Protein AF-A0A5S4ZPP2-F1 (afdb_monomer_lite)

Secondary structure (DSSP, 8-state):
------------------------------------EEEEEEE-TTS-EEEEEEEEEHHHHHHHTT-EEEEETTTTEEEEE--TT--EE-TTS-EESEEEE-TT-SEEEEE-SS-EEEEEPPTT---EEETTEEEEEHHHHHHHH-------

Structure (mmCIF, N/CA/C/O backbone):
data_AF-A0A5S4ZPP2-F1
#
_entry.id   AF-A0A5S4ZPP2-F1
#
loop_
_atom_site.group_PDB
_atom_site.id
_atom_site.type_symbol
_atom_site.label_atom_id
_atom_site.label_alt_id
_atom_site.label_comp_id
_atom_site.label_asym_id
_atom_site.label_entity_id
_atom_site.label_seq_id
_atom_site.pdbx_PDB_ins_code
_atom_site.Cartn_x
_atom_site.Cartn_y
_atom_site.Cartn_z
_atom_site.occupancy
_atom_site.B_iso_or_equiv
_atom_site.auth_seq_id
_atom_site.auth_comp_id
_atom_site.auth_asym_id
_atom_site.auth_atom_id
_atom_site.pdbx_PDB_model_num
ATOM 1 N N . MET A 1 1 ? -43.496 31.602 77.060 1.00 46.94 1 MET A N 1
ATOM 2 C CA . MET A 1 1 ? -42.814 32.297 75.939 1.00 46.94 1 MET A CA 1
ATOM 3 C C . MET A 1 1 ? -41.376 32.581 76.356 1.00 46.94 1 MET A C 1
ATOM 5 O O . MET A 1 1 ? -41.231 33.135 77.440 1.00 46.94 1 MET A O 1
ATOM 9 N N . LYS A 1 2 ? -40.383 32.177 75.532 1.00 41.72 2 LYS A N 1
ATOM 10 C CA . LYS A 1 2 ? -38.912 31.993 75.764 1.00 41.72 2 LYS A CA 1
ATOM 11 C C . LYS A 1 2 ? -38.570 30.493 75.589 1.00 41.72 2 LYS A C 1
ATOM 13 O O . LYS A 1 2 ? -39.236 29.700 76.232 1.00 41.72 2 LYS A O 1
ATOM 18 N N . LYS A 1 3 ? -37.624 30.007 74.774 1.00 40.66 3 LYS A N 1
ATOM 19 C CA . LYS A 1 3 ? -36.590 30.580 73.892 1.00 40.66 3 LYS A CA 1
ATOM 20 C C . LYS A 1 3 ? -36.325 29.615 72.716 1.00 40.66 3 LYS A C 1
ATOM 22 O O . LYS A 1 3 ? -36.451 28.407 72.854 1.00 40.66 3 LYS A O 1
ATOM 27 N N . LEU A 1 4 ? -35.927 30.228 71.608 1.00 53.31 4 LEU A N 1
ATOM 28 C CA . LEU A 1 4 ? -35.313 29.722 70.380 1.00 53.31 4 LEU A CA 1
ATOM 29 C C . LEU A 1 4 ? -34.063 28.855 70.634 1.00 53.31 4 LEU A C 1
ATOM 31 O O . LEU A 1 4 ? -33.218 29.268 71.427 1.00 53.31 4 LEU A O 1
ATOM 35 N N . THR A 1 5 ? -33.859 27.763 69.886 1.00 52.41 5 THR A N 1
ATOM 36 C CA . THR A 1 5 ? -32.514 27.383 69.400 1.00 52.41 5 THR A CA 1
ATOM 37 C C . THR A 1 5 ? -32.619 26.587 68.095 1.00 52.41 5 THR A C 1
ATOM 39 O O . THR A 1 5 ? -33.235 25.528 68.036 1.00 52.41 5 THR A O 1
ATOM 42 N N . ILE A 1 6 ? -32.034 27.162 67.048 1.00 54.94 6 ILE A N 1
ATOM 43 C CA . ILE A 1 6 ? -31.828 26.611 65.707 1.00 54.94 6 ILE A CA 1
ATOM 44 C C . ILE A 1 6 ? -30.621 25.666 65.767 1.00 54.94 6 ILE A C 1
ATOM 46 O O . ILE A 1 6 ? -29.590 26.062 66.308 1.00 54.94 6 ILE A O 1
ATOM 50 N N . LEU A 1 7 ? -30.710 24.470 65.174 1.00 43.03 7 LEU A N 1
ATOM 51 C CA . LEU A 1 7 ? -29.530 23.663 64.855 1.00 43.03 7 LEU A CA 1
ATOM 52 C C . LEU A 1 7 ? -29.500 23.378 63.351 1.00 43.03 7 LEU A C 1
ATOM 54 O O . LEU A 1 7 ? -30.289 22.605 62.816 1.00 43.03 7 LEU A O 1
ATOM 58 N N . ILE A 1 8 ? -28.582 24.072 62.687 1.00 53.50 8 ILE A N 1
ATOM 59 C CA . ILE A 1 8 ? -28.162 23.860 61.306 1.00 53.50 8 ILE A CA 1
ATOM 60 C C . ILE A 1 8 ? -27.311 22.587 61.287 1.00 53.50 8 ILE A C 1
ATOM 62 O O . ILE A 1 8 ? -26.329 22.486 62.019 1.00 53.50 8 ILE A O 1
ATOM 66 N N . SER A 1 9 ? -27.659 21.616 60.449 1.00 47.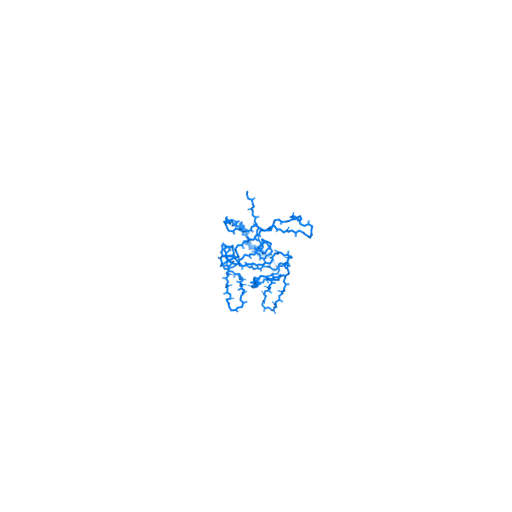03 9 SER A N 1
ATOM 67 C CA . SER A 1 9 ? -26.748 20.534 60.066 1.00 47.03 9 SER A CA 1
ATOM 68 C C . SER A 1 9 ? -26.750 20.418 58.551 1.00 47.03 9 SER A C 1
ATOM 70 O O . SER A 1 9 ? -27.561 19.726 57.943 1.00 47.03 9 SER A O 1
ATOM 72 N N . LEU A 1 10 ? -25.842 21.191 57.959 1.00 43.50 10 LEU A N 1
ATOM 73 C CA . LEU A 1 10 ? -25.446 21.133 56.563 1.00 43.50 10 LEU A CA 1
ATOM 74 C C . LEU A 1 10 ? -24.567 19.887 56.386 1.00 43.50 10 LEU A C 1
ATOM 76 O O . LEU A 1 10 ? -23.379 19.906 56.701 1.00 43.50 10 LEU A O 1
ATOM 80 N N . ILE A 1 11 ? -25.161 18.787 55.927 1.00 52.59 11 ILE A N 1
ATOM 81 C CA . ILE A 1 11 ? -24.423 17.583 55.536 1.00 52.59 11 ILE A CA 1
ATOM 82 C C . ILE A 1 11 ? -23.860 17.840 54.135 1.00 52.59 11 ILE A C 1
ATOM 84 O O . ILE A 1 11 ? -24.537 17.650 53.128 1.00 52.59 11 ILE A O 1
ATOM 88 N N . ILE A 1 12 ? -22.616 18.315 54.077 1.00 51.25 12 ILE A N 1
ATOM 89 C CA . ILE A 1 12 ? -21.815 18.322 52.850 1.00 51.25 12 ILE A CA 1
ATOM 90 C C . ILE A 1 12 ? -21.350 16.880 52.634 1.00 51.25 12 ILE A C 1
ATOM 92 O O . ILE A 1 12 ? -20.330 16.451 53.171 1.00 51.25 12 ILE A O 1
ATOM 96 N N . ALA A 1 13 ? -22.126 16.107 51.876 1.00 52.03 13 ALA A N 1
ATOM 97 C CA . ALA A 1 13 ? -21.672 14.835 51.332 1.00 52.03 13 ALA A CA 1
ATOM 98 C C . ALA A 1 13 ? -20.703 15.127 50.177 1.00 52.03 13 ALA A C 1
ATOM 100 O O . ALA A 1 13 ? -21.090 15.212 49.012 1.00 52.03 13 ALA A O 1
ATOM 101 N N . LEU A 1 14 ? -19.432 15.332 50.526 1.00 48.00 14 LEU A N 1
ATOM 102 C CA . LEU A 1 14 ? -18.325 15.402 49.582 1.00 48.00 14 LEU A CA 1
ATOM 103 C C . LEU A 1 14 ? -18.086 13.985 49.035 1.00 48.00 14 LEU A C 1
ATOM 105 O O . LEU A 1 14 ? -17.278 13.222 49.560 1.00 48.00 14 LEU A O 1
ATOM 109 N N . THR A 1 15 ? -18.855 13.595 48.020 1.00 52.44 15 THR A N 1
ATOM 110 C CA . THR A 1 15 ? -18.594 12.358 47.284 1.00 52.44 15 THR A CA 1
ATOM 111 C C . THR A 1 15 ? -17.373 12.604 46.407 1.00 52.44 15 THR A C 1
ATOM 113 O O . THR A 1 15 ? -17.422 13.314 45.405 1.00 52.44 15 THR A O 1
ATOM 116 N N . MET A 1 16 ? -16.229 12.079 46.843 1.00 51.09 16 MET A N 1
ATOM 117 C CA . MET A 1 16 ? -15.038 12.014 46.009 1.00 51.09 16 MET A CA 1
ATOM 118 C C . MET A 1 16 ? -15.359 11.090 44.839 1.00 51.09 16 MET A C 1
ATOM 120 O O . MET A 1 16 ? -15.413 9.872 44.995 1.00 51.09 16 MET A O 1
ATOM 124 N N . VAL A 1 17 ? -15.620 11.676 43.675 1.00 65.25 17 VAL A N 1
ATOM 125 C CA . VAL A 1 17 ? -15.622 10.929 42.422 1.00 65.25 17 VAL A CA 1
ATOM 126 C C . VAL A 1 17 ? -14.177 10.473 42.216 1.00 65.25 17 VAL A C 1
ATOM 128 O O . VAL A 1 17 ? -13.288 11.330 42.195 1.00 65.25 17 VAL A O 1
ATOM 131 N N . PRO A 1 18 ? -13.889 9.164 42.122 1.00 60.69 18 PRO A N 1
ATOM 132 C CA . PRO A 1 18 ? -12.567 8.730 41.717 1.00 60.69 18 PRO A CA 1
ATOM 133 C C . PRO A 1 18 ? -12.329 9.284 40.313 1.00 60.69 18 PRO A C 1
ATOM 135 O O . PRO A 1 18 ? -13.023 8.923 39.363 1.00 60.69 18 PRO A O 1
ATOM 138 N N . LEU A 1 19 ? -11.380 10.214 40.202 1.00 59.53 19 LEU A N 1
ATOM 139 C CA . LEU A 1 19 ? -10.825 10.624 38.922 1.00 59.53 19 LEU A CA 1
ATOM 140 C C . LEU A 1 19 ? -10.261 9.352 38.292 1.00 59.53 19 LEU A C 1
ATOM 142 O O . LEU A 1 19 ? -9.275 8.801 38.782 1.00 59.53 19 LEU A O 1
ATOM 146 N N . GLY A 1 20 ? -10.946 8.849 37.266 1.00 53.38 20 GLY A N 1
ATOM 147 C CA . GLY A 1 20 ? -10.458 7.753 36.450 1.00 53.38 20 GLY A CA 1
ATOM 148 C C . GLY A 1 20 ? -9.097 8.152 35.906 1.00 53.38 20 GLY A C 1
ATOM 149 O O . GLY A 1 20 ? -8.991 9.016 35.039 1.00 53.38 20 GLY A O 1
ATOM 150 N N . SER A 1 21 ? -8.048 7.565 36.471 1.00 51.59 21 SER A N 1
ATOM 151 C CA . SER A 1 21 ? -6.723 7.602 35.884 1.00 51.59 21 SER A CA 1
ATOM 152 C C . SER A 1 21 ? -6.818 6.736 34.635 1.00 51.59 21 SER A C 1
ATOM 154 O O . SER A 1 21 ? -6.818 5.510 34.720 1.00 51.59 21 SER A O 1
ATOM 156 N N . PHE A 1 22 ? -7.026 7.371 33.482 1.00 62.00 22 PHE A N 1
ATOM 157 C CA . PHE A 1 22 ? -6.835 6.702 32.206 1.00 62.00 22 PHE A CA 1
ATOM 158 C C . PHE A 1 22 ? -5.352 6.357 32.137 1.00 62.00 22 PHE A C 1
ATOM 160 O O . PHE A 1 22 ? -4.502 7.226 31.947 1.00 62.00 22 PHE A O 1
ATOM 167 N N . ALA A 1 23 ? -5.047 5.089 32.395 1.00 47.38 23 ALA A N 1
ATOM 168 C CA . ALA A 1 23 ? -3.762 4.518 32.073 1.00 47.38 23 ALA A CA 1
ATOM 169 C C . ALA A 1 23 ? -3.583 4.689 30.561 1.00 47.38 23 ALA A C 1
ATOM 171 O O . ALA A 1 23 ? -4.260 4.030 29.777 1.00 47.38 23 ALA A O 1
ATOM 172 N N . ASN A 1 24 ? -2.716 5.621 30.163 1.00 52.84 24 ASN A N 1
ATOM 173 C CA . ASN A 1 24 ? -2.095 5.577 28.848 1.00 52.84 24 ASN A CA 1
ATOM 174 C C . ASN A 1 24 ? -1.372 4.233 28.796 1.00 52.84 24 ASN A C 1
ATOM 176 O O . ASN A 1 24 ? -0.290 4.094 29.372 1.00 52.84 24 ASN A O 1
ATOM 180 N N . GLU A 1 25 ? -1.993 3.226 28.185 1.00 53.59 25 GLU A N 1
ATOM 181 C CA . GLU A 1 25 ? -1.247 2.038 27.810 1.00 53.59 25 GLU A CA 1
ATOM 182 C C . GLU A 1 25 ? -0.096 2.515 26.917 1.00 53.59 25 GLU A C 1
ATOM 184 O O . GLU A 1 25 ? -0.327 3.305 25.992 1.00 53.59 25 GLU A O 1
ATOM 189 N N . PRO A 1 26 ? 1.156 2.136 27.222 1.00 52.44 26 PRO A N 1
ATOM 190 C CA . PRO A 1 26 ? 2.259 2.457 26.338 1.00 52.44 26 PRO A CA 1
ATOM 191 C C . PRO A 1 26 ? 1.905 1.882 24.971 1.00 52.44 26 PRO A C 1
ATOM 193 O O . PRO A 1 26 ? 1.559 0.704 24.872 1.00 52.44 26 PRO A O 1
ATOM 196 N N . VAL A 1 27 ? 1.948 2.725 23.937 1.00 55.62 27 VAL A N 1
ATOM 197 C CA . VAL A 1 27 ? 1.829 2.284 22.547 1.00 55.62 27 VAL A CA 1
ATOM 198 C C . VAL A 1 27 ? 2.862 1.180 22.378 1.00 55.62 27 VAL A C 1
ATOM 200 O O . VAL A 1 27 ? 4.060 1.450 22.382 1.00 55.62 27 VAL A O 1
ATOM 203 N N . SER A 1 28 ? 2.406 -0.073 22.353 1.00 59.03 28 SER A N 1
ATOM 204 C CA . SER A 1 28 ? 3.295 -1.212 22.190 1.00 59.03 28 SER A CA 1
ATOM 205 C C . SER A 1 28 ? 3.873 -1.095 20.792 1.00 59.03 28 SER A C 1
ATOM 207 O O . SER A 1 28 ? 3.191 -1.381 19.808 1.00 59.03 28 SER A O 1
ATOM 209 N N . GLU A 1 29 ? 5.110 -0.623 20.709 1.00 67.19 29 GLU A N 1
ATOM 210 C CA . GLU A 1 29 ? 5.844 -0.541 19.461 1.00 67.19 29 GLU A CA 1
ATOM 211 C C . GLU A 1 29 ? 5.973 -1.961 18.906 1.00 67.19 29 GLU A C 1
ATOM 213 O O . GLU A 1 29 ? 6.542 -2.854 19.537 1.00 67.19 29 GLU A O 1
ATOM 218 N N . LYS A 1 30 ? 5.336 -2.203 17.760 1.00 74.12 30 LYS A N 1
ATOM 219 C CA . LYS A 1 30 ? 5.415 -3.472 17.044 1.00 74.12 30 LYS A CA 1
ATOM 220 C C . LYS A 1 30 ? 6.388 -3.276 15.894 1.00 74.12 30 LYS A C 1
ATOM 222 O O . LYS A 1 30 ? 6.117 -2.479 15.003 1.00 74.12 30 LYS A O 1
ATOM 227 N N . SER A 1 31 ? 7.491 -4.011 15.907 1.00 76.56 31 SER A N 1
ATOM 228 C CA . SER A 1 31 ? 8.447 -4.064 14.803 1.00 76.56 31 SER A CA 1
ATOM 229 C C . SER A 1 31 ? 8.396 -5.434 14.129 1.00 76.56 31 SER A C 1
ATOM 231 O O . SER A 1 31 ? 8.101 -6.451 14.762 1.00 76.56 31 SER A O 1
ATOM 233 N N . ILE A 1 32 ? 8.648 -5.457 12.820 1.00 76.00 32 ILE A N 1
ATOM 234 C CA . ILE A 1 32 ? 8.848 -6.683 12.044 1.00 76.00 32 ILE A CA 1
ATOM 235 C C . ILE A 1 32 ? 10.097 -6.513 11.183 1.00 76.00 32 ILE A C 1
ATOM 237 O O . ILE A 1 32 ? 10.358 -5.424 10.675 1.00 76.00 32 ILE A O 1
ATOM 241 N N . THR A 1 33 ? 10.854 -7.588 10.989 1.00 78.88 33 THR A N 1
ATOM 242 C CA . THR A 1 33 ? 11.948 -7.608 10.015 1.00 78.88 33 THR A CA 1
ATOM 243 C C . THR A 1 33 ? 11.379 -7.941 8.643 1.00 78.88 33 THR A C 1
ATOM 245 O O . THR A 1 33 ? 10.832 -9.027 8.447 1.00 78.88 33 THR A O 1
ATOM 248 N N . VAL A 1 34 ? 11.517 -7.024 7.687 1.00 76.19 34 VAL A N 1
ATOM 249 C CA . VAL A 1 34 ? 11.082 -7.247 6.304 1.00 76.19 34 VAL A CA 1
ATOM 250 C C . VAL A 1 34 ? 12.215 -7.916 5.529 1.00 76.19 34 VAL A C 1
ATOM 252 O O . VAL A 1 34 ? 13.269 -7.322 5.334 1.00 76.19 34 VAL A O 1
ATOM 255 N N . GLN A 1 35 ? 12.006 -9.164 5.104 1.00 71.31 35 GLN A N 1
ATOM 256 C CA . GLN A 1 35 ? 12.987 -9.932 4.317 1.00 71.31 35 GLN A CA 1
ATOM 257 C C . GLN A 1 35 ? 12.761 -9.836 2.797 1.00 71.31 35 GLN A C 1
ATOM 259 O O . GLN A 1 35 ? 13.630 -10.225 2.026 1.00 71.31 35 GLN A O 1
ATOM 264 N N . ASP A 1 36 ? 11.606 -9.317 2.372 1.00 71.31 36 ASP A N 1
ATOM 265 C CA . ASP A 1 36 ? 11.199 -9.178 0.970 1.00 71.31 36 ASP A CA 1
ATOM 266 C C . ASP A 1 36 ? 11.058 -7.690 0.605 1.00 71.31 36 ASP A C 1
ATOM 268 O O . ASP A 1 36 ? 9.969 -7.110 0.696 1.00 71.31 36 ASP A O 1
ATOM 272 N N . CYS A 1 37 ? 12.167 -7.063 0.204 1.00 81.06 37 CYS A N 1
ATOM 273 C CA . CYS A 1 37 ? 12.188 -5.713 -0.357 1.00 81.06 37 CYS A CA 1
ATOM 274 C C . CYS A 1 37 ? 12.820 -5.702 -1.753 1.00 81.06 37 CYS A C 1
ATOM 276 O O . CYS A 1 37 ? 13.695 -6.510 -2.068 1.00 81.06 37 CYS A O 1
ATOM 278 N N . ILE A 1 38 ? 12.363 -4.777 -2.593 1.00 81.56 38 ILE A N 1
ATOM 279 C CA . ILE A 1 38 ? 12.943 -4.499 -3.905 1.00 81.56 38 ILE A CA 1
ATOM 280 C C . ILE A 1 38 ? 13.434 -3.057 -3.889 1.00 81.56 38 ILE A C 1
ATOM 282 O O . ILE A 1 38 ? 12.648 -2.135 -3.664 1.00 81.56 38 ILE A O 1
ATOM 286 N N . VAL A 1 39 ? 14.728 -2.873 -4.145 1.00 80.81 39 VAL A N 1
ATOM 287 C CA . VAL A 1 39 ? 15.345 -1.553 -4.316 1.00 80.81 39 VAL A CA 1
ATOM 288 C C . VAL A 1 39 ? 15.363 -1.221 -5.804 1.00 80.81 39 VAL A C 1
ATOM 290 O O . VAL A 1 39 ? 15.915 -1.975 -6.607 1.00 80.81 39 VAL A O 1
ATOM 293 N N . LYS A 1 40 ? 14.763 -0.093 -6.181 1.00 79.44 40 LYS A N 1
ATOM 294 C CA . LYS A 1 40 ? 14.736 0.410 -7.557 1.00 79.44 40 LYS A CA 1
ATOM 295 C C . LYS A 1 40 ? 15.457 1.752 -7.618 1.00 79.44 40 LYS A C 1
ATOM 297 O O . LYS A 1 40 ? 15.129 2.661 -6.868 1.00 79.44 40 LYS A O 1
ATOM 302 N N . LEU A 1 41 ? 16.415 1.886 -8.530 1.00 77.06 41 LEU A N 1
ATOM 303 C CA . LEU A 1 41 ? 17.086 3.160 -8.796 1.00 77.06 41 LEU A CA 1
ATOM 304 C C . LEU A 1 41 ? 16.260 3.977 -9.790 1.00 77.06 41 LEU A C 1
ATOM 306 O O . LEU A 1 41 ? 15.930 3.481 -10.872 1.00 77.06 41 LEU A O 1
ATOM 310 N N . ILE A 1 42 ? 15.940 5.220 -9.433 1.00 73.69 42 ILE A N 1
ATOM 311 C CA . ILE A 1 42 ? 15.306 6.170 -10.349 1.00 73.69 42 ILE A CA 1
ATOM 312 C C . ILE A 1 42 ? 16.385 7.036 -10.993 1.00 73.69 42 ILE A C 1
ATOM 314 O O . ILE A 1 42 ? 17.172 7.695 -10.310 1.00 73.69 42 ILE A O 1
ATOM 318 N N . TYR A 1 43 ? 16.408 7.019 -12.325 1.00 67.25 43 TYR A N 1
ATOM 319 C CA . TYR A 1 43 ? 17.282 7.856 -13.137 1.00 67.25 43 TYR A CA 1
ATOM 320 C C . TYR A 1 43 ? 16.556 9.146 -13.503 1.00 67.25 43 TYR A C 1
ATOM 322 O O . TYR A 1 43 ? 15.405 9.104 -13.944 1.00 67.25 43 TYR A O 1
ATOM 330 N N . ASP A 1 44 ? 17.231 10.282 -13.349 1.00 67.38 44 ASP A N 1
ATOM 331 C CA . ASP A 1 44 ? 16.763 11.524 -13.954 1.00 67.38 44 ASP A CA 1
ATOM 332 C C . ASP A 1 44 ? 16.960 11.525 -15.480 1.00 67.38 44 ASP A C 1
ATOM 334 O O . ASP A 1 44 ? 17.572 10.632 -16.074 1.00 67.38 44 ASP A O 1
ATOM 338 N N . ASN A 1 45 ? 16.448 12.574 -16.127 1.00 68.31 45 ASN A N 1
ATOM 339 C CA . ASN A 1 45 ? 16.598 12.794 -17.567 1.00 68.31 45 ASN A CA 1
ATOM 340 C C . ASN A 1 45 ? 18.072 12.936 -18.017 1.00 68.31 45 ASN A C 1
ATOM 342 O O . ASN A 1 45 ? 18.338 12.913 -19.219 1.00 68.31 45 ASN A O 1
ATOM 346 N N . GLU A 1 46 ? 19.024 13.078 -17.087 1.00 76.94 46 GLU A N 1
ATOM 347 C CA . GLU A 1 46 ? 20.468 13.169 -17.334 1.00 76.94 46 GLU A CA 1
ATOM 348 C C . GLU A 1 46 ? 21.205 11.835 -17.076 1.00 76.94 46 GLU A C 1
ATOM 350 O O . GLU A 1 46 ? 22.431 11.780 -17.180 1.00 76.94 46 GLU A O 1
ATOM 355 N N . ASN A 1 47 ? 20.475 10.736 -16.828 1.00 67.56 47 ASN A N 1
ATOM 356 C CA . ASN A 1 47 ? 20.989 9.405 -16.470 1.00 67.56 47 ASN A CA 1
ATOM 357 C C . ASN A 1 47 ? 21.785 9.354 -15.154 1.00 67.56 47 ASN A C 1
ATOM 359 O O . ASN A 1 47 ? 22.541 8.401 -14.936 1.00 67.56 47 ASN A O 1
ATOM 363 N N . ASN A 1 48 ? 21.605 10.322 -14.256 1.00 71.19 48 ASN A N 1
ATOM 364 C CA . ASN A 1 48 ? 22.149 10.232 -12.907 1.00 71.19 48 ASN A CA 1
ATOM 365 C C . ASN A 1 48 ? 21.116 9.560 -11.983 1.00 71.19 48 ASN A C 1
ATOM 367 O O . ASN A 1 48 ? 19.946 9.953 -11.990 1.00 71.19 48 ASN A O 1
ATOM 371 N N . PRO A 1 49 ? 21.498 8.535 -11.195 1.00 68.62 49 PRO A N 1
ATOM 372 C CA . PRO A 1 49 ? 20.608 7.970 -10.190 1.00 68.62 49 PRO A CA 1
ATOM 373 C C . PRO A 1 49 ? 20.406 9.005 -9.079 1.00 68.62 49 PRO A C 1
ATOM 375 O O . PRO A 1 49 ? 21.370 9.405 -8.427 1.00 68.62 49 PRO A O 1
ATOM 378 N N . GLN A 1 50 ? 19.171 9.465 -8.892 1.00 63.19 50 GLN A N 1
ATOM 379 C CA . GLN A 1 50 ? 18.852 10.502 -7.901 1.00 63.19 50 GLN A CA 1
ATOM 380 C C . GLN A 1 50 ? 18.252 9.913 -6.622 1.00 63.19 50 GLN A C 1
ATOM 382 O O . GLN A 1 50 ? 18.394 10.512 -5.560 1.00 63.19 50 GLN A O 1
ATOM 387 N N . GLU A 1 51 ? 17.614 8.740 -6.690 1.00 73.88 51 GLU A N 1
ATOM 388 C CA . GLU A 1 51 ? 16.901 8.193 -5.534 1.00 73.88 51 GLU A CA 1
ATOM 389 C C . GLU A 1 51 ? 16.822 6.661 -5.580 1.00 73.88 51 GLU A C 1
ATOM 391 O O . GLU A 1 51 ? 16.469 6.060 -6.602 1.00 73.88 51 GLU A O 1
ATOM 396 N N . GLU A 1 52 ? 17.173 6.029 -4.458 1.00 83.50 52 GLU A N 1
ATOM 397 C CA . GLU A 1 52 ? 16.855 4.630 -4.182 1.00 83.50 52 GLU A CA 1
ATOM 398 C C . GLU A 1 52 ? 15.422 4.554 -3.656 1.00 83.50 52 GLU A C 1
ATOM 400 O O . GLU A 1 52 ? 15.103 5.061 -2.581 1.00 83.50 52 GLU A O 1
ATOM 405 N N . ALA A 1 53 ? 14.557 3.902 -4.420 1.00 87.56 53 ALA A N 1
ATOM 406 C CA . ALA A 1 53 ? 13.168 3.690 -4.073 1.00 87.56 53 ALA A CA 1
ATOM 407 C C . ALA A 1 53 ? 12.992 2.285 -3.499 1.00 87.56 53 ALA A C 1
ATOM 409 O O . ALA A 1 53 ? 13.352 1.287 -4.130 1.00 87.56 53 ALA A O 1
ATOM 410 N N . ASN A 1 54 ? 12.407 2.204 -2.307 1.00 91.81 54 ASN A N 1
ATOM 411 C CA . ASN A 1 54 ? 12.164 0.940 -1.625 1.00 91.81 54 ASN A CA 1
ATOM 412 C C . ASN A 1 54 ? 10.720 0.503 -1.835 1.00 91.81 54 ASN A C 1
ATOM 414 O O . ASN A 1 54 ? 9.787 1.232 -1.494 1.00 91.81 54 ASN A O 1
ATOM 418 N N . PHE A 1 55 ? 10.540 -0.708 -2.348 1.00 93.50 55 PHE A N 1
ATOM 419 C CA . PHE A 1 55 ? 9.237 -1.325 -2.526 1.00 93.50 55 PHE A CA 1
ATOM 420 C C . PHE A 1 55 ? 9.122 -2.575 -1.672 1.00 93.50 55 PHE A C 1
ATOM 422 O O . PHE A 1 55 ? 10.034 -3.401 -1.621 1.00 93.50 55 PHE A O 1
ATOM 429 N N . TYR A 1 56 ? 7.967 -2.743 -1.038 1.00 94.25 56 TYR A N 1
ATOM 430 C CA . TYR A 1 56 ? 7.709 -3.876 -0.162 1.00 94.25 56 TYR A CA 1
ATOM 431 C C . TYR A 1 56 ? 6.417 -4.589 -0.541 1.00 94.25 56 TYR A C 1
ATOM 433 O O . TYR A 1 56 ? 5.481 -3.979 -1.062 1.00 94.25 56 TYR A O 1
ATOM 441 N N . GLY A 1 57 ? 6.362 -5.892 -0.259 1.00 95.44 57 GLY A N 1
ATOM 442 C CA . GLY A 1 57 ? 5.179 -6.706 -0.514 1.00 95.44 57 GLY A CA 1
ATOM 443 C C . GLY A 1 57 ? 3.988 -6.248 0.331 1.00 95.44 57 GLY A C 1
ATOM 444 O O . GLY A 1 57 ? 3.994 -6.425 1.551 1.00 95.44 57 GLY A O 1
ATOM 445 N N . LEU A 1 58 ? 2.950 -5.718 -0.325 1.00 96.25 58 LEU A N 1
ATOM 446 C CA . LEU A 1 58 ? 1.776 -5.109 0.311 1.00 96.25 58 LEU A CA 1
ATOM 447 C C . LEU A 1 58 ? 1.138 -6.044 1.341 1.00 96.25 58 LEU A C 1
ATOM 449 O O . LEU A 1 58 ? 1.062 -5.714 2.520 1.00 96.25 58 LEU A O 1
ATOM 453 N N . ARG A 1 59 ? 0.727 -7.238 0.897 1.00 95.75 59 ARG A N 1
ATOM 454 C CA . ARG A 1 59 ? 0.034 -8.218 1.744 1.00 95.75 59 ARG A CA 1
ATOM 455 C C . ARG A 1 59 ? 0.852 -8.589 2.979 1.00 95.75 59 ARG A C 1
ATOM 457 O O . ARG A 1 59 ? 0.323 -8.568 4.082 1.00 95.75 59 ARG A O 1
ATOM 464 N N . HIS A 1 60 ? 2.138 -8.891 2.790 1.00 92.75 60 HIS A N 1
ATOM 465 C CA . HIS A 1 60 ? 3.005 -9.348 3.874 1.00 92.75 60 HIS A CA 1
ATOM 466 C C . HIS A 1 60 ? 3.110 -8.314 4.999 1.00 92.75 60 HIS A C 1
ATOM 468 O O . HIS A 1 60 ? 2.956 -8.669 6.168 1.00 92.75 60 HIS A O 1
ATOM 474 N N . ILE A 1 61 ? 3.329 -7.040 4.655 1.00 93.38 61 ILE A N 1
ATOM 475 C CA . ILE A 1 61 ? 3.403 -5.970 5.653 1.00 93.38 61 ILE A CA 1
ATOM 476 C C . ILE A 1 61 ? 2.027 -5.724 6.273 1.00 93.38 61 ILE A C 1
ATOM 478 O O . ILE A 1 61 ? 1.901 -5.786 7.494 1.00 93.38 61 ILE A O 1
ATOM 482 N N . CYS A 1 62 ? 0.988 -5.497 5.466 1.00 94.50 62 CYS A N 1
ATOM 483 C CA . CYS A 1 62 ? -0.347 -5.166 5.966 1.00 94.50 62 CYS A CA 1
ATOM 484 C C . CYS A 1 62 ? -0.879 -6.222 6.951 1.00 94.50 62 CYS A C 1
ATOM 486 O O . CYS A 1 62 ? -1.221 -5.883 8.086 1.00 94.50 62 CYS A O 1
ATOM 488 N N . GLU A 1 63 ? -0.850 -7.503 6.577 1.00 94.00 63 GLU A N 1
ATOM 489 C CA . GLU A 1 63 ? -1.335 -8.594 7.435 1.00 94.00 63 GLU A CA 1
ATOM 490 C C . GLU A 1 63 ? -0.484 -8.749 8.703 1.00 94.00 63 GLU A C 1
ATOM 492 O O . GLU A 1 63 ? -1.017 -8.978 9.791 1.00 94.00 63 GLU A O 1
ATOM 497 N N . SER A 1 64 ? 0.834 -8.525 8.618 1.00 92.00 64 SER A N 1
ATOM 498 C CA . SER A 1 64 ? 1.711 -8.554 9.797 1.00 92.00 64 SER A CA 1
ATOM 499 C C . SER A 1 64 ? 1.352 -7.478 10.822 1.00 92.00 64 SER A C 1
ATOM 501 O O . SER A 1 64 ? 1.551 -7.689 12.020 1.00 92.00 64 SER A O 1
ATOM 503 N N . PHE A 1 65 ? 0.786 -6.348 10.390 1.00 91.81 65 PHE A N 1
ATOM 504 C CA . PHE A 1 65 ? 0.316 -5.264 11.261 1.00 91.81 65 PHE A CA 1
ATOM 505 C C . PHE A 1 65 ? -1.183 -5.327 11.590 1.00 91.81 65 PHE A C 1
ATOM 507 O O . PHE A 1 65 ? -1.664 -4.503 12.372 1.00 91.81 65 PHE A O 1
ATOM 514 N N . GLY A 1 66 ? -1.881 -6.357 11.109 1.00 93.12 66 GLY A N 1
ATOM 515 C CA . GLY A 1 66 ? -3.276 -6.645 11.433 1.00 93.12 66 GLY A CA 1
ATOM 516 C C . GLY A 1 66 ? -4.299 -6.030 10.483 1.00 93.12 66 GLY A C 1
ATOM 517 O O . GLY A 1 66 ? -5.475 -6.061 10.822 1.00 93.12 66 GLY A O 1
ATOM 518 N N . TYR A 1 67 ? -3.870 -5.491 9.340 1.00 95.56 67 TYR A N 1
ATOM 519 C CA . TYR A 1 67 ? -4.753 -5.054 8.257 1.00 95.56 67 TYR A CA 1
ATOM 520 C C . TYR A 1 67 ? -5.138 -6.237 7.367 1.00 95.56 67 TYR A C 1
ATOM 522 O O . TYR A 1 67 ? -4.354 -7.173 7.212 1.00 95.56 67 TYR A O 1
ATOM 530 N N . ASP A 1 68 ? -6.304 -6.160 6.734 1.00 96.62 68 ASP A N 1
ATOM 531 C CA . ASP A 1 68 ? -6.772 -7.194 5.815 1.00 96.62 68 ASP A CA 1
ATOM 532 C C . ASP A 1 68 ? -6.488 -6.780 4.371 1.00 96.62 68 ASP A C 1
ATOM 534 O O . ASP A 1 68 ? -6.644 -5.613 4.008 1.00 96.62 68 ASP A O 1
ATOM 538 N N . VAL A 1 69 ? -6.048 -7.734 3.545 1.00 97.38 69 VAL A N 1
ATOM 539 C CA . VAL A 1 69 ? -5.766 -7.500 2.124 1.00 97.38 69 VAL A CA 1
ATOM 540 C C . VAL A 1 69 ? -6.539 -8.492 1.271 1.00 97.38 69 VAL A C 1
ATOM 542 O O . VAL A 1 69 ? -6.344 -9.707 1.356 1.00 97.38 69 VAL A O 1
ATOM 545 N N . GLU A 1 70 ? -7.359 -7.985 0.364 1.00 97.75 70 GLU A N 1
ATOM 546 C CA . GLU A 1 70 ? -8.091 -8.776 -0.620 1.00 97.75 70 GLU A CA 1
ATOM 547 C C . GLU A 1 70 ? -7.601 -8.458 -2.031 1.00 97.75 70 GLU A C 1
ATOM 549 O O . GLU A 1 70 ? -7.179 -7.344 -2.326 1.00 97.75 70 GLU A O 1
ATOM 554 N N . TRP A 1 71 ? -7.601 -9.463 -2.905 1.00 97.75 71 TRP A N 1
ATOM 555 C CA . TRP A 1 71 ? -7.214 -9.302 -4.305 1.00 97.75 71 TRP A CA 1
ATOM 556 C C . TRP A 1 71 ? -8.410 -9.590 -5.205 1.00 97.75 71 TRP A C 1
ATOM 558 O O . TRP A 1 71 ? -8.917 -10.714 -5.213 1.00 97.75 71 TRP A O 1
ATOM 568 N N . ASP A 1 72 ? -8.823 -8.605 -6.000 1.00 96.75 72 ASP A N 1
ATOM 569 C CA . ASP A 1 72 ? -9.820 -8.796 -7.048 1.00 96.75 72 ASP A CA 1
ATOM 570 C C . ASP A 1 72 ? -9.110 -9.152 -8.359 1.00 96.75 72 ASP A C 1
ATOM 572 O O . ASP A 1 72 ? -8.569 -8.302 -9.069 1.00 96.75 72 ASP A O 1
ATOM 576 N N . SER A 1 73 ? -9.124 -10.442 -8.693 1.00 93.38 73 SER A N 1
ATOM 577 C CA . SER A 1 73 ? -8.537 -10.944 -9.942 1.00 93.38 73 SER A CA 1
ATOM 578 C C . SER A 1 73 ? -9.277 -10.503 -11.211 1.00 93.38 73 SER A C 1
ATOM 580 O O . SER A 1 73 ? -8.668 -10.471 -12.277 1.00 93.38 73 SER A O 1
ATOM 582 N N . GLY A 1 74 ? -10.566 -10.160 -11.122 1.00 94.25 74 GLY A N 1
ATOM 583 C CA . GLY A 1 74 ? -11.362 -9.715 -12.265 1.00 94.25 74 GLY A CA 1
ATOM 584 C C . GLY A 1 74 ? -11.105 -8.254 -12.625 1.00 94.25 74 GLY A C 1
ATOM 585 O O . GLY A 1 74 ? -11.155 -7.891 -13.797 1.00 94.25 74 GLY A O 1
ATOM 586 N N . GLN A 1 75 ? -10.807 -7.426 -11.625 1.00 93.88 75 GLN A N 1
ATOM 587 C CA . GLN A 1 75 ? -10.540 -5.995 -11.783 1.00 93.88 75 GLN A CA 1
ATOM 588 C C . GLN A 1 75 ? -9.056 -5.616 -11.635 1.00 93.88 75 GLN A C 1
ATOM 590 O O . GLN A 1 75 ? -8.697 -4.456 -11.858 1.00 93.88 75 GLN A O 1
ATOM 595 N N . ASN A 1 76 ? -8.202 -6.586 -11.297 1.00 95.50 76 ASN A N 1
ATOM 596 C CA . ASN A 1 76 ? -6.750 -6.462 -11.160 1.00 95.50 76 ASN A CA 1
ATOM 597 C C . ASN A 1 76 ? -6.321 -5.372 -10.159 1.00 95.50 76 ASN A C 1
ATOM 599 O O . ASN A 1 76 ? -5.521 -4.493 -10.485 1.00 95.50 76 ASN A O 1
ATOM 603 N N . TYR A 1 77 ? -6.870 -5.418 -8.944 1.00 97.56 77 TYR A N 1
ATOM 604 C CA . TYR A 1 77 ? -6.482 -4.529 -7.847 1.00 97.56 77 TYR A CA 1
ATOM 605 C C . TYR A 1 77 ? -6.450 -5.253 -6.501 1.00 97.56 77 TYR A C 1
ATOM 607 O O . TYR A 1 77 ? -7.101 -6.281 -6.307 1.00 97.56 77 TYR A O 1
ATOM 615 N N . ALA A 1 78 ? -5.719 -4.670 -5.552 1.00 98.19 78 ALA A N 1
ATOM 616 C CA . ALA A 1 78 ? -5.798 -5.022 -4.142 1.00 98.19 78 ALA A CA 1
ATOM 617 C C . ALA A 1 78 ? -6.700 -4.033 -3.396 1.00 98.19 78 ALA A C 1
ATOM 619 O O . ALA A 1 78 ? -6.618 -2.831 -3.650 1.00 98.19 78 ALA A O 1
ATOM 620 N N . ILE A 1 79 ? -7.510 -4.533 -2.465 1.00 97.88 79 ILE A N 1
ATOM 621 C CA . ILE A 1 79 ? -8.200 -3.729 -1.453 1.00 97.88 79 ILE A CA 1
ATOM 622 C C . ILE A 1 79 ? -7.512 -3.980 -0.120 1.00 97.88 79 ILE A C 1
ATOM 624 O O . ILE A 1 79 ? -7.266 -5.132 0.238 1.00 97.88 79 ILE A O 1
ATOM 628 N N . VAL A 1 80 ? -7.213 -2.914 0.611 1.00 97.81 80 VAL A N 1
ATOM 629 C CA . VAL A 1 80 ? -6.724 -2.988 1.986 1.00 97.81 80 VAL A CA 1
ATOM 630 C C . VAL A 1 80 ? -7.742 -2.343 2.908 1.00 97.81 80 VAL A C 1
ATOM 632 O O . VAL A 1 80 ? -8.128 -1.204 2.662 1.00 97.81 80 VAL A O 1
ATOM 635 N N . THR A 1 81 ? -8.150 -3.043 3.963 1.00 96.62 81 THR A N 1
ATOM 636 C CA . THR A 1 81 ? -9.113 -2.553 4.960 1.00 96.62 81 THR A CA 1
ATOM 637 C C . THR A 1 81 ? -8.536 -2.610 6.372 1.00 96.62 81 THR A C 1
ATOM 639 O O . THR A 1 81 ? -7.592 -3.353 6.666 1.00 96.62 81 THR A O 1
ATOM 642 N N . GLY A 1 82 ? -9.120 -1.817 7.271 1.00 89.56 82 GLY A N 1
ATOM 643 C CA . GLY A 1 82 ? -8.836 -1.890 8.700 1.00 89.56 82 GLY A CA 1
ATOM 644 C C . GLY A 1 82 ? -9.259 -3.238 9.290 1.00 89.56 82 GLY A C 1
ATOM 645 O O . GLY A 1 82 ? -10.448 -3.495 9.457 1.00 89.56 82 GLY A O 1
ATOM 646 N N . GLY A 1 83 ? -8.291 -4.097 9.612 1.00 83.12 83 GLY A N 1
ATOM 647 C C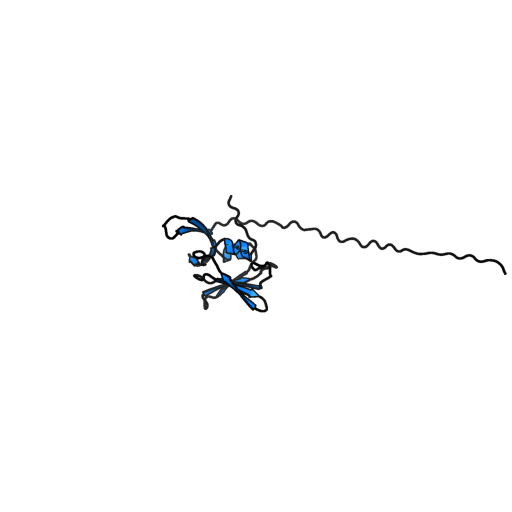A . GLY A 1 83 ? -8.511 -5.364 10.314 1.00 83.12 83 GLY A CA 1
ATOM 648 C C . GLY A 1 83 ? -8.222 -5.232 11.811 1.00 83.12 83 GLY A C 1
ATOM 649 O O . GLY A 1 83 ? -7.472 -4.354 12.236 1.00 83.12 83 GLY A O 1
ATOM 650 N N . ASN A 1 84 ? -8.815 -6.085 12.652 1.00 81.50 84 ASN A N 1
ATOM 651 C CA . ASN A 1 84 ? -8.511 -6.174 14.095 1.00 81.50 84 ASN A CA 1
ATOM 652 C C . ASN A 1 84 ? -8.512 -4.826 14.862 1.00 81.50 84 ASN A C 1
ATOM 654 O O . ASN A 1 84 ? -7.686 -4.607 15.750 1.00 81.50 84 ASN A O 1
ATOM 658 N N . GLY A 1 85 ? -9.422 -3.908 14.515 1.00 80.88 85 GLY A N 1
ATOM 659 C CA . GLY A 1 85 ? -9.513 -2.583 15.143 1.00 80.88 85 GLY A CA 1
ATOM 660 C C . GLY A 1 85 ? -8.450 -1.578 14.683 1.00 80.88 85 GLY A C 1
ATOM 661 O O . GLY A 1 85 ? -8.250 -0.562 15.347 1.00 80.88 85 GLY A O 1
ATOM 662 N N . LYS A 1 86 ? -7.748 -1.853 13.578 1.00 88.00 86 LYS A N 1
ATOM 663 C CA . LYS A 1 86 ? -6.892 -0.881 12.896 1.00 88.00 86 LYS A CA 1
ATOM 664 C C . LYS A 1 86 ? -7.727 0.065 12.047 1.00 88.00 86 LYS A C 1
ATOM 666 O O . LYS A 1 86 ? -8.714 -0.341 11.443 1.00 88.00 86 LYS A O 1
ATOM 671 N N . THR A 1 87 ? -7.273 1.307 11.975 1.00 88.19 87 THR A N 1
ATOM 672 C CA . THR A 1 87 ? -7.880 2.353 11.157 1.00 88.19 87 THR A CA 1
ATOM 673 C C . THR A 1 87 ? -6.870 2.787 10.111 1.00 88.19 87 THR A C 1
ATOM 675 O O . THR A 1 87 ? -5.683 2.900 10.416 1.00 88.19 87 THR A O 1
ATOM 678 N N . LEU A 1 88 ? -7.339 3.008 8.890 1.00 92.06 88 LEU A N 1
ATOM 679 C CA . LEU A 1 88 ? -6.552 3.607 7.820 1.00 92.06 88 LEU A CA 1
ATOM 680 C C . LEU A 1 88 ? -6.789 5.115 7.846 1.00 92.06 88 LEU A C 1
ATOM 682 O O . LEU A 1 88 ? -7.903 5.554 8.138 1.00 92.06 88 LEU A O 1
ATOM 686 N N . THR A 1 89 ? -5.763 5.903 7.541 1.00 91.25 89 THR A N 1
ATOM 687 C CA . THR A 1 89 ? -5.877 7.368 7.507 1.00 91.25 89 THR A CA 1
ATOM 688 C C . THR A 1 89 ? -5.446 7.925 6.163 1.00 91.25 89 THR A C 1
ATOM 690 O O . THR A 1 89 ? -4.471 7.445 5.593 1.00 91.25 89 THR A O 1
ATOM 693 N N . ASP A 1 90 ? -6.136 8.946 5.659 1.00 89.69 90 ASP A N 1
ATOM 694 C CA . ASP A 1 90 ? -5.676 9.714 4.502 1.00 89.69 90 ASP A CA 1
ATOM 695 C C . ASP A 1 90 ? -4.550 10.705 4.870 1.00 89.69 90 ASP A C 1
ATOM 697 O O . ASP A 1 90 ? -4.107 10.789 6.018 1.00 89.69 90 ASP A O 1
ATOM 701 N N . THR A 1 91 ? -4.089 11.487 3.887 1.00 85.12 91 THR A N 1
ATOM 702 C CA . THR A 1 91 ? -3.066 12.538 4.071 1.00 85.12 91 THR A CA 1
ATOM 703 C C . THR A 1 91 ? -3.402 13.587 5.104 1.00 85.12 91 THR A C 1
ATOM 705 O O . THR A 1 91 ? -2.505 14.217 5.662 1.00 85.12 91 THR A O 1
ATOM 708 N N . ASP A 1 92 ? -4.691 13.818 5.297 1.00 87.56 92 ASP A N 1
ATOM 709 C CA . ASP A 1 92 ? -5.219 14.901 6.102 1.00 87.56 92 ASP A CA 1
ATOM 710 C C . ASP A 1 92 ? -5.533 14.389 7.523 1.00 87.56 92 ASP A C 1
ATOM 712 O O . ASP A 1 92 ? -5.979 15.152 8.380 1.00 87.56 92 ASP A O 1
ATOM 716 N N . GLY A 1 93 ? -5.259 13.102 7.789 1.00 87.38 93 GLY A N 1
ATOM 717 C CA . GLY A 1 93 ? -5.514 12.422 9.054 1.00 87.38 93 GLY A CA 1
ATOM 718 C C . GLY A 1 93 ? -6.961 11.960 9.228 1.00 87.38 93 GLY A C 1
ATOM 719 O O . GLY A 1 93 ? -7.343 11.592 10.339 1.00 87.38 93 GLY A O 1
ATOM 720 N N . ASN A 1 94 ? -7.776 11.982 8.170 1.00 90.12 94 ASN A N 1
ATOM 721 C CA . ASN A 1 94 ? -9.145 11.480 8.210 1.00 90.12 94 ASN A CA 1
ATOM 722 C C . ASN A 1 94 ? -9.153 9.956 8.127 1.00 90.12 94 ASN A C 1
ATOM 724 O O . ASN A 1 94 ? -8.388 9.371 7.364 1.00 90.12 94 ASN A O 1
ATOM 728 N N . ASN A 1 95 ? -10.062 9.317 8.860 1.00 91.88 95 ASN A N 1
ATOM 729 C CA . ASN A 1 95 ? -10.261 7.877 8.746 1.00 91.88 95 ASN A CA 1
ATOM 730 C C . ASN A 1 95 ? -10.843 7.526 7.374 1.00 91.88 95 ASN A C 1
ATOM 732 O O . ASN A 1 95 ? -11.792 8.169 6.926 1.00 91.88 95 ASN A O 1
ATOM 736 N N . ILE A 1 96 ? -10.306 6.476 6.764 1.00 94.44 96 ILE A N 1
ATOM 737 C CA . ILE A 1 96 ? -10.820 5.871 5.535 1.00 94.44 96 ILE A CA 1
ATOM 738 C C . ILE A 1 96 ? -11.117 4.392 5.784 1.00 94.44 96 ILE A C 1
ATOM 740 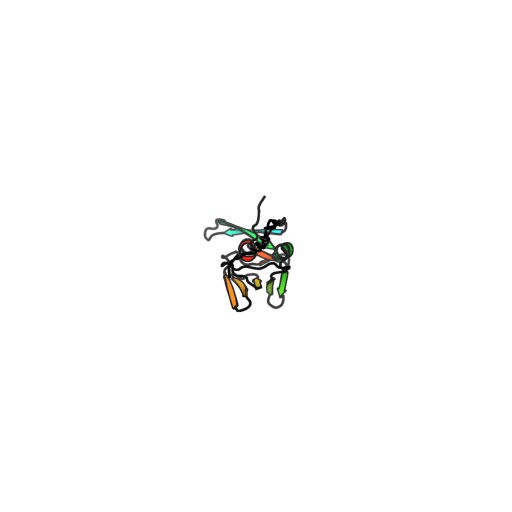O O . ILE A 1 96 ? -10.497 3.755 6.641 1.00 94.44 96 ILE A O 1
ATOM 744 N N . ASP A 1 97 ? -12.061 3.846 5.031 1.00 94.44 97 ASP A N 1
ATOM 745 C CA . ASP A 1 97 ? -12.502 2.459 5.167 1.00 94.44 97 ASP A CA 1
ATOM 746 C C . ASP A 1 97 ? -11.597 1.508 4.385 1.00 94.44 97 ASP A C 1
ATOM 748 O O . ASP A 1 97 ? -11.313 0.394 4.839 1.00 94.44 97 ASP A O 1
ATOM 752 N N . ALA A 1 98 ? -11.121 1.952 3.217 1.00 96.50 98 ALA A N 1
ATOM 753 C CA . ALA A 1 98 ? -10.277 1.134 2.362 1.00 96.50 98 ALA A CA 1
ATOM 754 C C . ALA A 1 98 ? -9.291 1.931 1.501 1.00 96.50 98 ALA A C 1
ATOM 756 O O . ALA A 1 98 ? -9.546 3.072 1.110 1.00 96.50 98 ALA A O 1
ATOM 757 N N . LEU A 1 99 ? -8.195 1.265 1.133 1.00 97.31 99 LEU A N 1
ATOM 758 C CA . LEU A 1 99 ? -7.345 1.641 0.006 1.00 97.31 99 LEU A CA 1
ATOM 759 C C . LEU A 1 99 ? -7.548 0.664 -1.146 1.00 97.31 99 LEU A C 1
ATOM 761 O O . LEU A 1 99 ? -7.461 -0.546 -0.943 1.00 97.31 99 LEU A O 1
ATOM 765 N N . VAL A 1 100 ? -7.700 1.181 -2.361 1.00 97.69 100 VAL A N 1
ATOM 766 C CA . VAL A 1 100 ? -7.651 0.398 -3.598 1.00 97.69 100 VAL A CA 1
ATOM 767 C C . VAL A 1 100 ? -6.351 0.704 -4.328 1.00 97.69 100 VAL A C 1
ATOM 769 O O . VAL A 1 100 ? -6.049 1.854 -4.653 1.00 97.69 100 VAL A O 1
ATOM 772 N N . ILE A 1 101 ? -5.572 -0.343 -4.589 1.00 98.19 101 ILE A N 1
ATOM 773 C CA . ILE A 1 101 ? -4.232 -0.244 -5.165 1.00 98.19 101 ILE A CA 1
ATOM 774 C C . ILE A 1 101 ? -4.173 -1.077 -6.442 1.00 98.19 101 ILE A C 1
ATOM 776 O O . ILE A 1 101 ? -4.339 -2.300 -6.422 1.00 98.19 101 ILE A O 1
ATOM 780 N N . ARG A 1 102 ? -3.904 -0.407 -7.565 1.00 97.75 102 ARG A N 1
ATOM 781 C CA . ARG A 1 102 ? -3.797 -1.017 -8.896 1.00 97.75 102 ARG A CA 1
ATOM 782 C C . ARG A 1 102 ? -2.334 -1.081 -9.346 1.00 97.75 102 ARG A C 1
ATOM 784 O O . ARG A 1 102 ? -1.652 -0.057 -9.301 1.00 97.75 102 ARG A O 1
ATOM 791 N N . PRO A 1 103 ? -1.842 -2.236 -9.830 1.00 96.88 103 PRO A N 1
ATOM 792 C CA . PRO A 1 103 ? -0.537 -2.307 -10.479 1.00 96.88 103 PRO A CA 1
ATOM 793 C C . PRO A 1 103 ? -0.462 -1.363 -11.688 1.00 96.88 103 PRO A C 1
ATOM 795 O O . PRO A 1 103 ? -1.375 -1.331 -12.511 1.00 96.88 103 PRO A O 1
ATOM 798 N N . GLY A 1 104 ? 0.634 -0.618 -11.804 1.00 94.88 104 GLY A N 1
ATOM 799 C CA . GLY A 1 104 ? 0.911 0.338 -12.875 1.00 94.88 104 GLY A CA 1
ATOM 800 C C . GLY A 1 104 ? 0.165 1.669 -12.761 1.00 94.88 104 GLY A C 1
ATOM 801 O O . GLY A 1 104 ? 0.367 2.538 -13.605 1.00 94.88 104 GLY A O 1
ATOM 802 N N . ALA A 1 105 ? -0.691 1.850 -11.752 1.00 95.19 105 ALA A N 1
ATOM 803 C CA . ALA A 1 105 ? -1.382 3.113 -11.533 1.00 95.19 105 ALA A CA 1
ATOM 804 C C . ALA A 1 105 ? -0.514 4.084 -10.723 1.00 95.19 105 ALA A C 1
ATOM 806 O O . ALA A 1 105 ? 0.101 3.710 -9.728 1.00 95.19 105 ALA A O 1
ATOM 807 N N . TYR A 1 106 ? -0.535 5.356 -11.111 1.00 93.25 106 TYR A N 1
ATOM 808 C CA . TYR A 1 106 ? 0.060 6.460 -10.351 1.00 93.25 106 TYR A CA 1
ATOM 809 C C . TYR A 1 106 ? -0.931 7.070 -9.344 1.00 93.25 106 TYR A C 1
ATOM 811 O O . TYR A 1 106 ? -0.712 8.166 -8.842 1.00 93.25 106 TYR A O 1
ATOM 819 N N . VAL A 1 107 ? -2.041 6.382 -9.063 1.00 95.06 107 VAL A N 1
ATOM 820 C CA . VAL A 1 107 ? -3.068 6.816 -8.110 1.00 95.06 107 VAL A CA 1
ATOM 821 C C . VAL A 1 107 ? -3.447 5.679 -7.174 1.00 95.06 107 VAL A C 1
ATOM 823 O O . VAL A 1 107 ? -3.479 4.512 -7.572 1.00 95.06 107 VAL A O 1
ATOM 826 N N . ILE A 1 108 ? -3.772 6.041 -5.939 1.00 96.06 108 ILE A N 1
ATOM 827 C CA . ILE A 1 108 ? -4.424 5.185 -4.951 1.00 96.06 108 ILE A CA 1
ATOM 828 C C . ILE A 1 108 ? -5.831 5.732 -4.740 1.00 96.06 108 ILE A C 1
ATOM 830 O O . ILE A 1 108 ? -6.013 6.936 -4.551 1.00 96.06 108 ILE A O 1
ATOM 834 N N . GLU A 1 109 ? -6.826 4.850 -4.780 1.00 96.75 109 GLU A N 1
ATOM 835 C CA . GLU A 1 109 ? -8.202 5.223 -4.461 1.00 96.75 109 GLU A CA 1
ATOM 836 C C . GLU A 1 109 ? -8.413 5.029 -2.956 1.00 96.75 109 GLU A C 1
ATOM 838 O O . GLU A 1 109 ? -8.164 3.951 -2.415 1.00 96.75 109 GLU A O 1
ATOM 843 N N . LEU A 1 110 ? -8.840 6.083 -2.273 1.00 96.06 110 LEU A N 1
ATOM 844 C CA . LEU A 1 110 ? -9.189 6.085 -0.860 1.00 96.06 110 LEU A CA 1
ATOM 845 C C . LEU A 1 110 ? -10.710 6.076 -0.772 1.00 96.06 110 LEU A C 1
ATOM 847 O O . LEU A 1 110 ? -11.362 6.953 -1.343 1.00 96.06 110 LEU A O 1
ATOM 851 N N . LEU A 1 111 ? -11.272 5.089 -0.089 1.00 94.88 111 LEU A N 1
ATOM 852 C CA . LEU A 1 111 ? -12.715 4.950 0.065 1.00 94.88 111 LEU A CA 1
ATOM 853 C C . LEU A 1 111 ? -13.105 5.270 1.504 1.00 94.88 111 LEU A C 1
ATOM 855 O O . LEU A 1 111 ? -12.524 4.713 2.433 1.00 94.88 111 LEU A O 1
ATOM 859 N N . ASP A 1 112 ? -14.098 6.139 1.669 1.00 89.62 112 ASP A N 1
ATOM 860 C CA . ASP A 1 112 ? -14.821 6.353 2.923 1.00 89.62 112 ASP A CA 1
ATOM 861 C C . ASP A 1 112 ? -16.320 6.035 2.736 1.00 89.62 112 ASP A C 1
ATOM 863 O O . ASP A 1 112 ? -16.784 5.811 1.612 1.00 89.62 112 ASP A O 1
ATOM 867 N N . GLU A 1 113 ? -17.098 6.032 3.825 1.00 81.19 113 GLU A N 1
ATOM 868 C CA . GLU A 1 113 ? -18.534 5.705 3.821 1.00 81.19 113 GLU A CA 1
ATOM 869 C C . GLU A 1 113 ? -19.377 6.536 2.830 1.00 81.19 113 GLU A C 1
ATOM 871 O O . GLU A 1 113 ? -20.526 6.192 2.535 1.00 81.19 113 GLU A O 1
ATOM 876 N N . ARG A 1 114 ? -18.866 7.681 2.370 1.00 82.50 114 ARG A N 1
ATOM 877 C CA . ARG A 1 114 ? -19.611 8.701 1.628 1.00 82.50 114 ARG A CA 1
ATOM 878 C C . ARG A 1 114 ? -19.018 8.996 0.256 1.00 82.50 114 ARG A C 1
ATOM 880 O O . ARG A 1 114 ? -19.781 9.377 -0.628 1.00 82.50 114 ARG A O 1
ATOM 887 N N . ASN A 1 115 ? -17.706 8.869 0.073 1.00 85.62 115 ASN A N 1
ATOM 888 C CA . ASN A 1 115 ? -16.980 9.343 -1.099 1.00 85.62 115 ASN A CA 1
ATOM 889 C C . ASN A 1 115 ? -15.743 8.488 -1.416 1.00 85.62 115 ASN A C 1
ATOM 891 O O . ASN A 1 115 ? -15.160 7.828 -0.561 1.00 85.62 115 ASN A O 1
ATOM 895 N N . GLY A 1 116 ? -15.306 8.577 -2.675 1.00 90.12 116 GLY A N 1
ATOM 896 C CA . GLY A 1 116 ? -13.971 8.161 -3.096 1.00 90.12 116 GLY A CA 1
ATOM 897 C C . GLY A 1 116 ? -13.077 9.382 -3.319 1.00 90.12 116 GLY A C 1
ATOM 898 O O . GLY A 1 116 ? -13.497 10.344 -3.967 1.00 90.12 116 GLY A O 1
ATOM 899 N N . LYS A 1 117 ? -11.847 9.338 -2.808 1.00 94.31 117 LYS A N 1
ATOM 900 C CA . LYS A 1 117 ? -10.773 10.306 -3.081 1.00 94.31 117 LYS A CA 1
ATOM 901 C C . LYS A 1 117 ? -9.666 9.602 -3.861 1.00 94.31 117 LYS A C 1
ATOM 903 O O . LYS A 1 117 ? -9.426 8.415 -3.672 1.00 94.31 117 LYS A O 1
ATOM 908 N N . LEU A 1 118 ? -8.996 10.332 -4.745 1.00 94.62 118 LEU A N 1
ATOM 909 C CA . LEU A 1 118 ? -7.782 9.855 -5.403 1.00 94.62 118 LEU A CA 1
ATOM 910 C C . LEU A 1 118 ? -6.585 10.568 -4.796 1.00 94.62 118 LEU A C 1
ATOM 912 O O . LEU A 1 118 ? -6.639 11.774 -4.553 1.00 94.62 118 LEU A O 1
ATOM 916 N N . ASP A 1 119 ? -5.518 9.816 -4.578 1.00 94.81 119 ASP A N 1
ATOM 917 C CA . ASP A 1 119 ? -4.249 10.342 -4.105 1.00 94.81 119 ASP A CA 1
ATOM 918 C C . ASP A 1 119 ? -3.129 9.899 -5.046 1.00 94.81 119 ASP A C 1
ATOM 920 O O . ASP A 1 119 ? -3.022 8.721 -5.393 1.00 94.81 119 ASP A O 1
ATOM 924 N N . GLU A 1 120 ? -2.332 10.857 -5.505 1.00 94.31 120 GLU A N 1
ATOM 925 C CA . GLU A 1 120 ? -1.317 10.634 -6.528 1.00 94.31 120 GLU A CA 1
ATOM 926 C C . GLU A 1 120 ? -0.010 10.130 -5.912 1.00 94.31 120 GLU A C 1
ATOM 928 O O . GLU A 1 120 ? 0.432 10.550 -4.837 1.00 94.31 120 GLU A O 1
ATOM 933 N N . LEU A 1 121 ? 0.629 9.215 -6.630 1.00 91.00 121 LEU A N 1
ATOM 934 C CA . LEU A 1 121 ? 1.971 8.740 -6.352 1.00 91.00 121 LEU A CA 1
ATOM 935 C C . LEU A 1 121 ? 2.969 9.508 -7.226 1.00 91.00 121 LEU A C 1
ATOM 937 O O . LEU A 1 121 ? 2.665 9.809 -8.383 1.00 91.00 121 LEU A O 1
ATOM 941 N N . PRO A 1 122 ? 4.177 9.800 -6.713 1.00 89.25 122 PRO A N 1
ATOM 942 C CA . PRO A 1 122 ? 5.264 10.300 -7.543 1.00 89.25 122 PRO A CA 1
ATOM 943 C C . PRO A 1 122 ? 5.535 9.379 -8.739 1.00 89.25 122 PRO A C 1
ATOM 945 O O . PRO A 1 122 ? 5.390 8.158 -8.649 1.00 89.25 122 PRO A O 1
ATOM 948 N N . ALA A 1 123 ? 5.967 9.965 -9.855 1.00 85.81 123 ALA A N 1
ATOM 949 C CA . ALA A 1 123 ? 6.348 9.196 -11.034 1.00 85.81 123 ALA A CA 1
ATOM 950 C C . ALA A 1 123 ? 7.464 8.194 -10.693 1.00 85.81 123 ALA A C 1
ATOM 952 O O . ALA A 1 123 ? 8.447 8.548 -10.042 1.00 85.81 123 ALA A O 1
ATOM 953 N N . GLY A 1 124 ? 7.316 6.947 -11.143 1.00 87.06 124 GLY A N 1
ATOM 954 C CA . GLY A 1 124 ? 8.251 5.862 -10.844 1.00 87.06 124 GLY A CA 1
ATOM 955 C C . GLY A 1 124 ? 7.935 5.076 -9.567 1.00 87.06 124 GLY A C 1
ATOM 956 O O . GLY A 1 124 ? 8.581 4.044 -9.345 1.00 87.06 124 GLY A O 1
ATOM 957 N N . TYR A 1 125 ? 6.962 5.527 -8.759 1.00 92.00 125 TYR A N 1
ATOM 958 C CA . TYR A 1 125 ? 6.485 4.871 -7.528 1.00 92.00 125 TYR A CA 1
ATOM 959 C C . TYR A 1 125 ? 5.210 4.046 -7.735 1.00 92.00 125 TYR A C 1
ATOM 961 O O . TYR A 1 125 ? 4.538 3.680 -6.768 1.00 92.00 125 TYR A O 1
ATOM 969 N N . GLU A 1 126 ? 4.874 3.723 -8.984 1.00 94.19 126 GLU A N 1
ATOM 970 C CA . GLU A 1 126 ? 3.693 2.931 -9.307 1.00 94.19 126 GLU A CA 1
ATOM 971 C C . GLU A 1 126 ? 3.798 1.524 -8.683 1.00 94.19 126 GLU A C 1
ATOM 973 O O . GLU A 1 126 ? 4.859 0.890 -8.758 1.00 94.19 126 GLU A O 1
ATOM 978 N N . PRO A 1 127 ? 2.712 0.988 -8.093 1.00 96.31 127 PRO A N 1
ATOM 979 C CA . PRO A 1 127 ? 2.674 -0.391 -7.631 1.00 96.31 127 PRO A CA 1
ATOM 980 C C . PRO A 1 127 ? 2.956 -1.357 -8.777 1.00 96.31 127 PRO A C 1
ATOM 982 O O . PRO A 1 127 ? 2.540 -1.122 -9.910 1.00 96.31 127 PRO A O 1
ATOM 985 N N . PHE A 1 128 ? 3.589 -2.491 -8.509 1.00 95.62 128 PHE A N 1
ATOM 986 C CA . PHE A 1 128 ? 3.835 -3.496 -9.543 1.00 95.62 128 PHE A CA 1
ATOM 987 C C . PHE A 1 128 ? 3.723 -4.911 -8.995 1.00 95.62 128 PHE A C 1
ATOM 989 O O . PHE A 1 128 ? 3.816 -5.144 -7.791 1.00 95.62 128 PHE A O 1
ATOM 996 N N . ILE A 1 129 ? 3.492 -5.867 -9.895 1.00 95.31 129 ILE A N 1
ATOM 997 C CA . ILE A 1 129 ? 3.462 -7.285 -9.547 1.00 95.31 129 ILE A CA 1
ATOM 998 C C . ILE A 1 129 ? 4.795 -7.913 -9.925 1.00 95.31 129 ILE A C 1
ATOM 1000 O O . ILE A 1 129 ? 5.202 -7.862 -11.083 1.00 95.31 129 ILE A O 1
ATOM 1004 N N . GLU A 1 130 ? 5.421 -8.576 -8.963 1.00 93.75 130 GLU A N 1
ATOM 1005 C CA . GLU A 1 130 ? 6.586 -9.426 -9.178 1.00 93.75 130 GLU A CA 1
ATOM 1006 C C . GLU A 1 130 ? 6.428 -10.704 -8.352 1.00 93.75 130 GLU A C 1
ATOM 1008 O O . GLU A 1 130 ? 5.902 -10.672 -7.242 1.00 93.75 130 GLU A O 1
ATOM 1013 N N . ASN A 1 131 ? 6.801 -11.862 -8.906 1.00 92.19 131 ASN A N 1
ATOM 1014 C CA . ASN A 1 131 ? 6.678 -13.161 -8.226 1.00 92.19 131 ASN A CA 1
ATOM 1015 C C . ASN A 1 131 ? 5.290 -13.412 -7.592 1.00 92.19 131 ASN A C 1
ATOM 1017 O O . ASN A 1 131 ? 5.179 -13.944 -6.487 1.00 92.19 131 ASN A O 1
ATOM 1021 N N . ASN A 1 132 ? 4.223 -13.023 -8.304 1.00 92.88 132 ASN A N 1
ATOM 1022 C CA . ASN A 1 132 ? 2.825 -13.139 -7.869 1.00 92.88 132 ASN A CA 1
ATOM 1023 C C . ASN A 1 132 ? 2.497 -12.375 -6.568 1.00 92.88 132 ASN A C 1
ATOM 1025 O O . ASN A 1 132 ? 1.602 -12.758 -5.812 1.00 92.88 132 ASN A O 1
ATOM 1029 N N . ARG A 1 133 ? 3.234 -11.298 -6.289 1.00 94.75 133 ARG A N 1
ATOM 1030 C CA . ARG A 1 133 ? 3.029 -10.413 -5.141 1.00 94.75 133 ARG A CA 1
ATOM 1031 C C . ARG A 1 133 ? 2.941 -8.975 -5.621 1.00 94.75 133 ARG A C 1
ATOM 1033 O O . ARG A 1 133 ? 3.679 -8.575 -6.516 1.00 94.75 133 ARG A O 1
ATOM 1040 N N . LEU A 1 134 ? 2.038 -8.209 -5.016 1.00 96.69 134 LEU A N 1
ATOM 1041 C CA . LEU A 1 134 ? 1.945 -6.772 -5.240 1.00 96.69 134 LEU A CA 1
ATOM 1042 C C . LEU A 1 134 ? 2.963 -6.059 -4.351 1.00 96.69 134 LEU A C 1
ATOM 1044 O O . LEU A 1 134 ? 2.918 -6.200 -3.128 1.00 96.69 134 LEU A O 1
ATOM 1048 N N . TYR A 1 135 ? 3.845 -5.290 -4.975 1.00 96.25 135 TYR A N 1
ATOM 1049 C CA . TYR A 1 135 ? 4.816 -4.429 -4.322 1.00 96.25 135 TYR A CA 1
ATOM 1050 C C . TYR A 1 135 ? 4.369 -2.975 -4.429 1.00 96.25 135 TYR A C 1
ATOM 1052 O O . TYR A 1 135 ? 3.927 -2.527 -5.489 1.00 96.25 135 TYR A O 1
ATOM 1060 N N . VAL A 1 136 ? 4.477 -2.246 -3.320 1.00 96.06 136 VAL A N 1
ATOM 1061 C CA . VAL A 1 136 ? 4.146 -0.818 -3.236 1.00 96.06 136 VAL A CA 1
ATOM 1062 C C . VAL A 1 136 ? 5.311 -0.049 -2.639 1.00 96.06 136 VAL A C 1
ATOM 1064 O O . VAL A 1 136 ? 6.084 -0.594 -1.845 1.00 96.06 136 VAL A O 1
ATOM 1067 N N . HIS A 1 137 ? 5.440 1.214 -3.035 1.00 94.69 137 HIS A N 1
ATOM 1068 C CA . HIS A 1 137 ? 6.493 2.084 -2.535 1.00 94.69 137 HIS A CA 1
ATOM 1069 C C . HIS A 1 137 ? 6.371 2.296 -1.015 1.00 94.69 137 HIS A C 1
ATOM 1071 O O . HIS A 1 137 ? 5.266 2.359 -0.472 1.00 94.69 137 HIS A O 1
ATOM 1077 N N . SER A 1 138 ? 7.506 2.433 -0.328 1.00 92.69 138 SER A N 1
ATOM 1078 C CA . SER A 1 138 ? 7.611 2.595 1.129 1.00 92.69 138 SER A CA 1
ATOM 1079 C C . SER A 1 138 ? 6.713 3.703 1.691 1.00 92.69 138 SER A C 1
ATOM 1081 O O . SER A 1 138 ? 6.099 3.530 2.744 1.00 92.69 138 SER A O 1
ATOM 1083 N N . SER A 1 139 ? 6.574 4.807 0.952 1.00 92.75 139 SER A N 1
ATOM 1084 C CA . SER A 1 139 ? 5.749 5.953 1.343 1.00 92.75 139 SER A CA 1
ATOM 1085 C C . SER A 1 139 ? 4.271 5.607 1.512 1.00 92.75 139 SER A C 1
ATOM 1087 O O . SER A 1 139 ? 3.593 6.264 2.292 1.00 92.75 139 SER A O 1
ATOM 1089 N N . VAL A 1 140 ? 3.762 4.566 0.843 1.00 95.06 140 VAL A N 1
ATOM 1090 C CA . VAL A 1 140 ? 2.381 4.095 1.022 1.00 95.06 140 VAL A CA 1
ATOM 1091 C C . VAL A 1 140 ? 2.171 3.615 2.462 1.00 95.06 140 VAL A C 1
ATOM 1093 O O . VAL A 1 140 ? 1.167 3.954 3.084 1.00 95.06 140 VAL A O 1
ATOM 1096 N N . PHE A 1 141 ? 3.141 2.893 3.029 1.00 93.88 141 PHE A N 1
ATOM 1097 C CA . PHE A 1 141 ? 3.067 2.396 4.405 1.00 93.88 141 PHE A CA 1
ATOM 1098 C C . PHE A 1 141 ? 3.144 3.523 5.435 1.00 93.88 141 PHE A C 1
ATOM 1100 O O . PHE A 1 141 ? 2.362 3.549 6.385 1.00 93.88 141 PHE A O 1
ATOM 1107 N N . GLU A 1 142 ? 4.037 4.488 5.223 1.00 91.31 142 GLU A N 1
ATOM 1108 C CA . GLU A 1 142 ? 4.161 5.634 6.125 1.00 91.31 142 GLU A CA 1
ATOM 1109 C C . GLU A 1 142 ? 2.897 6.492 6.104 1.00 91.31 142 GLU A C 1
ATOM 1111 O O . GLU A 1 142 ? 2.374 6.853 7.157 1.00 91.31 142 GLU A O 1
ATOM 1116 N N . LYS A 1 143 ? 2.382 6.764 4.904 1.00 92.44 143 LYS A N 1
ATOM 1117 C CA . LYS A 1 143 ? 1.280 7.695 4.673 1.00 92.44 143 LYS A CA 1
ATOM 1118 C C . LYS A 1 143 ? -0.058 7.180 5.196 1.00 92.44 143 LYS A C 1
ATOM 1120 O O . LYS A 1 143 ? -0.747 7.926 5.879 1.00 92.44 143 LYS A O 1
ATOM 1125 N N . TYR A 1 144 ? -0.414 5.926 4.909 1.00 94.19 144 TYR A N 1
ATOM 1126 C CA . TYR A 1 144 ? -1.772 5.431 5.189 1.00 94.19 144 TYR A CA 1
ATOM 1127 C C . TYR A 1 144 ? -1.874 4.467 6.371 1.00 94.19 144 TYR A C 1
ATOM 1129 O O . TYR A 1 144 ? -2.969 4.211 6.870 1.00 94.19 144 TYR A O 1
ATOM 1137 N N . PHE A 1 145 ? -0.738 3.932 6.823 1.00 91.56 145 PHE A N 1
ATOM 1138 C CA . PHE A 1 145 ? -0.676 2.952 7.909 1.00 91.56 145 PHE A CA 1
ATOM 1139 C C . PHE A 1 145 ? 0.128 3.464 9.110 1.00 91.56 145 PHE A C 1
ATOM 1141 O O . PHE A 1 145 ? 0.177 2.785 10.138 1.00 91.56 145 PHE A O 1
ATOM 1148 N N . GLY A 1 146 ? 0.786 4.625 8.982 1.00 88.31 146 GLY A N 1
ATOM 1149 C CA . GLY A 1 146 ? 1.680 5.177 10.000 1.00 88.31 146 GLY A CA 1
ATOM 1150 C C . GLY A 1 146 ? 2.932 4.327 10.240 1.00 88.31 146 GLY A C 1
ATOM 1151 O O . GLY A 1 146 ? 3.538 4.417 11.306 1.00 88.31 146 GLY A O 1
ATOM 1152 N N . LEU A 1 147 ? 3.303 3.467 9.287 1.00 87.75 147 LEU A N 1
ATOM 1153 C CA . LEU A 1 147 ? 4.4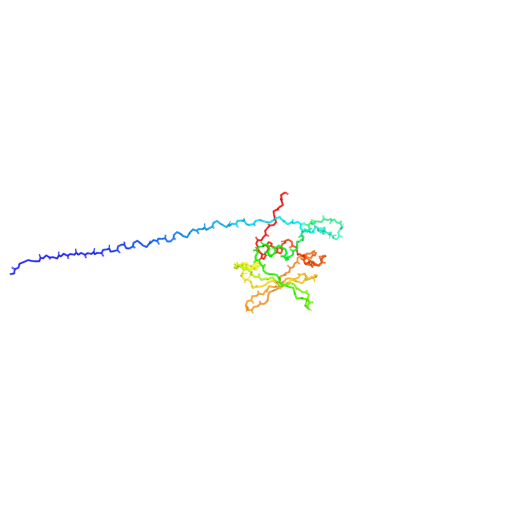07 2.520 9.431 1.00 87.75 147 LEU A CA 1
ATOM 1154 C C . LEU A 1 147 ? 5.682 3.097 8.822 1.00 87.75 147 LEU A C 1
ATOM 1156 O O . LEU A 1 147 ? 5.726 3.403 7.633 1.00 87.75 147 LEU A O 1
ATOM 1160 N N . LYS A 1 148 ? 6.741 3.199 9.624 1.00 86.12 148 LYS A N 1
ATOM 1161 C CA . LYS A 1 148 ? 8.048 3.677 9.166 1.00 86.12 148 LYS A CA 1
ATOM 1162 C C . LYS A 1 148 ? 9.028 2.522 9.080 1.00 86.12 148 LYS A C 1
ATOM 1164 O O . LYS A 1 148 ? 9.121 1.716 10.004 1.00 86.12 148 LYS A O 1
ATOM 1169 N N . ALA A 1 149 ? 9.762 2.456 7.974 1.00 80.19 149 ALA A N 1
ATOM 1170 C CA . ALA A 1 149 ? 10.890 1.547 7.869 1.00 80.19 149 ALA A CA 1
ATOM 1171 C C . ALA A 1 149 ? 12.010 2.031 8.801 1.00 80.19 149 ALA A C 1
ATOM 1173 O O . ALA A 1 149 ? 12.383 3.204 8.768 1.00 80.19 149 ALA A O 1
ATOM 1174 N N . VAL A 1 150 ? 12.538 1.123 9.616 1.00 77.00 150 VAL A N 1
ATOM 1175 C CA . VAL A 1 150 ? 13.763 1.336 10.389 1.00 77.00 150 VAL A CA 1
ATOM 1176 C C . VAL A 1 150 ? 14.844 0.518 9.699 1.00 77.00 150 VAL A C 1
ATOM 1178 O O . VAL A 1 150 ? 14.681 -0.688 9.521 1.00 77.00 150 VAL A O 1
ATOM 1181 N N . ILE A 1 151 ? 15.888 1.195 9.227 1.00 66.19 151 ILE A N 1
ATOM 1182 C CA . ILE A 1 151 ? 17.049 0.557 8.609 1.00 66.19 151 ILE A CA 1
ATOM 1183 C C . ILE A 1 151 ? 18.115 0.483 9.700 1.00 66.19 151 ILE A C 1
ATOM 1185 O O . ILE A 1 151 ? 18.599 1.529 10.138 1.00 66.19 151 ILE A O 1
ATOM 1189 N N . ASP A 1 152 ? 18.409 -0.735 10.150 1.00 60.34 152 ASP A N 1
ATOM 1190 C CA . ASP A 1 152 ? 19.495 -1.037 11.092 1.00 60.34 152 ASP A CA 1
ATOM 1191 C C . ASP A 1 152 ? 20.845 -1.194 10.372 1.00 60.34 152 ASP A C 1
ATOM 1193 O O . ASP A 1 152 ? 20.863 -1.750 9.246 1.00 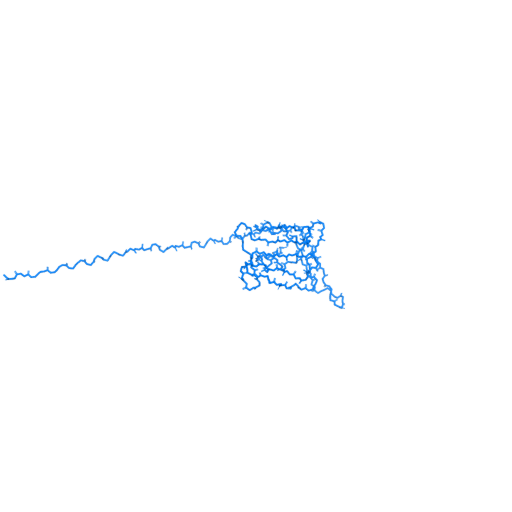60.34 152 ASP A O 1
#

Organism: NCBI:txid1121431

Radius of gyration: 26.93 Å; chains: 1; bounding box: 65×46×94 Å

pLDDT: mean 81.75, std 16.62, range [40.66, 98.19]

Sequence (152 aa):
MKKLTILISLIIALTMVPLGSFANEPVSEKSITVQDCIVKLIYDNENNPQEEANFYGLRHICESFGYDVEWDSGQNYAIVTGGNGKTLTDTDGNNIDALVIRPGAYVIELLDERNG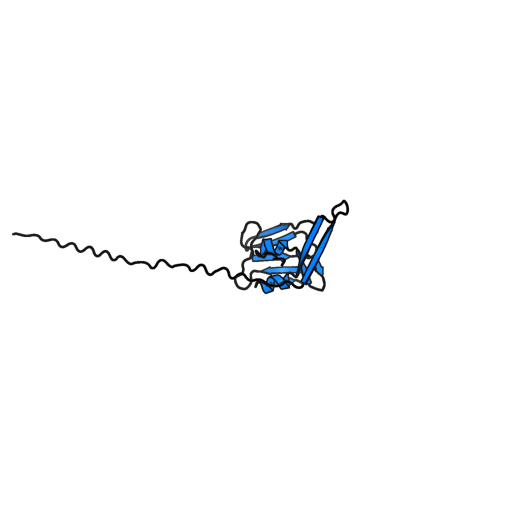KLDELPAGYEPFIENNRLYVHSSVFEKYFGLKAVID

Foldseek 3Di:
DDDDDDDDDDPPPPPPDPPPPPPPPPPPDDDDDAPDKDWDFDADPVRDGDDTWIKGFPCVVQVSVFWDWDADPVVQWIKIAQGPPAFWAAQVRDTFGIWIAHAPDQWIWTHHPPDIDIDGHPPPQHWHDDPNTIIGTQVVCCGTVVDHDDDD

InterPro domains:
  IPR012854 Copper amine oxidase-like, N-terminal [PF07833] (55-149)
  IPR036582 Copper amine oxidase-like, N-terminal domain superfamily [G3DSA:3.30.457.10] (57-149)
  IPR036582 Copper amine oxidase-like, N-terminal domain superfamily [SSF55383] (58-148)